Protein AF-A0A6N2MW06-F1 (afdb_monomer_lite)

Foldseek 3Di:
DVLVVCVVVVNAFEDADEPPDDPVSHPHYDDWDPVDPVGVVVVVVVVVVVVVVVVVVVVVVVCVVVVVPDDDDDDDDDDPPPPVPQDVVNVVVVVVVVVVVSVDD

Sequence (105 aa):
MALQECITLGIPTICLIDTNCDPDLTDISIPANDDAIASIRLILNKLVFAICEGRDRMKNITDSFVSLGHWSSAGSFGFNTDILATNPINLSVVLGVLIFFGKGV

Secondary structure (DSSP, 8-state):
-HHHHHHHHT---EEEE-TTS-GGG-SEEEE--SS-HHHHHHHHHHHHHHHHHHHHHHHHHHHHHHTTT--------PPP--TTSS-HHHHHHHHHHHHHHTT--

Organism: Salix viminalis (NCBI:txid40686)

Structure (mmCIF, N/CA/C/O backbone):
data_AF-A0A6N2MW06-F1
#
_entry.id   AF-A0A6N2MW06-F1
#
loop_
_atom_site.group_PDB
_atom_site.id
_atom_site.type_symbol
_atom_site.label_atom_id
_atom_site.label_alt_id
_atom_site.label_comp_id
_atom_site.label_asym_id
_atom_site.label_entity_id
_atom_site.label_seq_id
_atom_site.pdbx_PDB_ins_code
_atom_site.Cartn_x
_atom_site.Cartn_y
_atom_site.Cartn_z
_atom_site.occupancy
_atom_site.B_iso_or_equiv
_atom_site.auth_seq_id
_atom_site.auth_comp_id
_atom_site.auth_asym_id
_atom_site.auth_atom_id
_atom_site.pdbx_PDB_model_num
ATOM 1 N N . MET A 1 1 ? 10.250 -14.501 0.785 1.00 66.12 1 MET A N 1
ATOM 2 C CA . MET A 1 1 ? 10.149 -14.772 2.237 1.00 66.12 1 MET A CA 1
ATOM 3 C C . MET A 1 1 ? 9.095 -13.897 2.927 1.00 66.12 1 MET A C 1
ATOM 5 O O . MET A 1 1 ? 8.381 -14.431 3.750 1.00 66.12 1 MET A O 1
ATOM 9 N N . ALA A 1 2 ? 8.859 -12.640 2.526 1.00 85.75 2 ALA A N 1
ATOM 10 C CA . ALA A 1 2 ? 7.798 -11.810 3.130 1.00 85.75 2 ALA A CA 1
ATOM 11 C C . ALA A 1 2 ? 6.352 -12.301 2.88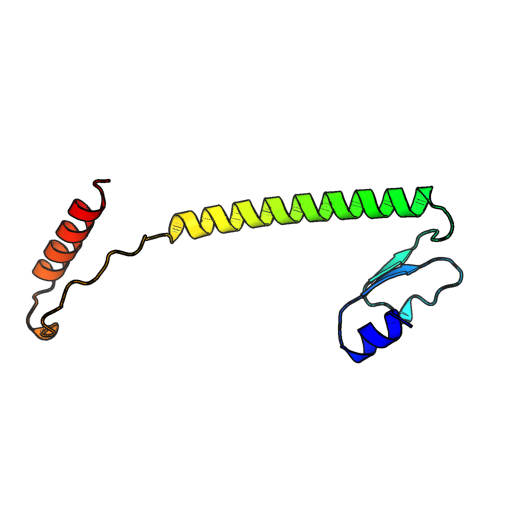1 1.00 85.75 2 ALA A C 1
ATOM 13 O O . ALA A 1 2 ? 5.561 -12.378 3.813 1.00 85.75 2 ALA A O 1
ATOM 14 N N . LEU A 1 3 ? 6.010 -12.683 1.642 1.00 86.50 3 LEU A N 1
ATOM 15 C CA . LEU A 1 3 ? 4.644 -13.117 1.305 1.00 86.50 3 LEU A CA 1
ATOM 16 C C . LEU A 1 3 ? 4.201 -14.339 2.128 1.00 86.50 3 LEU A C 1
ATOM 18 O O . LEU A 1 3 ? 3.100 -14.377 2.660 1.00 86.50 3 LEU A O 1
ATOM 22 N N . GLN A 1 4 ? 5.098 -15.310 2.299 1.00 88.94 4 GLN A N 1
ATOM 23 C CA . GLN A 1 4 ? 4.829 -16.531 3.058 1.00 88.94 4 GLN A CA 1
ATOM 24 C C . GLN A 1 4 ? 4.639 -16.266 4.562 1.00 88.94 4 GLN A C 1
ATOM 26 O O . GLN A 1 4 ? 3.801 -16.906 5.198 1.00 88.94 4 GLN A O 1
ATOM 31 N N . GLU A 1 5 ? 5.380 -15.313 5.130 1.00 93.44 5 GLU A N 1
ATOM 32 C CA . GLU A 1 5 ? 5.189 -14.870 6.517 1.00 93.44 5 GLU A CA 1
ATOM 33 C C . GLU A 1 5 ? 3.830 -14.187 6.696 1.00 93.44 5 GLU A C 1
ATOM 35 O O . GLU A 1 5 ? 3.107 -14.515 7.635 1.00 93.44 5 GLU A O 1
ATOM 40 N N . CYS A 1 6 ? 3.437 -13.307 5.768 1.00 91.50 6 CYS A N 1
ATOM 41 C CA . CYS A 1 6 ? 2.121 -12.665 5.793 1.00 91.50 6 CYS A CA 1
ATOM 42 C C . CYS A 1 6 ? 0.981 -13.687 5.713 1.00 91.50 6 CYS A C 1
ATOM 44 O O . CYS A 1 6 ? 0.057 -13.612 6.521 1.00 91.50 6 CYS A O 1
ATOM 46 N N . ILE A 1 7 ? 1.092 -14.680 4.821 1.00 89.19 7 ILE A N 1
ATOM 47 C CA . ILE A 1 7 ? 0.128 -15.788 4.715 1.00 89.19 7 ILE A CA 1
ATOM 48 C C . ILE A 1 7 ? 0.049 -16.562 6.037 1.00 89.19 7 ILE A C 1
ATOM 50 O O . ILE A 1 7 ? -1.041 -16.847 6.526 1.00 89.19 7 ILE A O 1
ATOM 54 N N . THR A 1 8 ? 1.195 -16.857 6.658 1.00 92.00 8 THR A N 1
ATOM 55 C CA . THR A 1 8 ? 1.250 -17.582 7.941 1.00 92.00 8 THR A CA 1
ATOM 56 C C . THR A 1 8 ? 0.600 -16.789 9.078 1.00 92.00 8 THR A C 1
ATOM 58 O O . THR A 1 8 ? -0.042 -17.369 9.952 1.00 92.00 8 THR A O 1
ATOM 61 N N . LEU A 1 9 ? 0.751 -15.464 9.069 1.00 94.94 9 LEU A N 1
ATOM 62 C CA . LEU A 1 9 ? 0.182 -14.561 10.071 1.00 94.94 9 LEU A CA 1
ATOM 63 C C . LEU A 1 9 ? -1.270 -14.151 9.771 1.00 94.94 9 LEU A C 1
ATOM 65 O O . LEU A 1 9 ? -1.877 -13.462 10.589 1.00 94.94 9 LEU A O 1
ATOM 69 N N . GLY A 1 10 ? -1.831 -14.547 8.623 1.00 91.69 10 GLY A N 1
ATOM 70 C CA . GLY A 1 10 ? -3.167 -14.128 8.187 1.00 91.69 10 GLY A CA 1
ATOM 71 C C . GLY A 1 10 ? -3.273 -12.623 7.915 1.00 91.69 10 GLY A C 1
ATOM 72 O O . GLY A 1 10 ? -4.338 -12.033 8.094 1.00 91.69 10 GLY A O 1
ATOM 73 N N . ILE A 1 11 ? -2.165 -11.982 7.538 1.00 94.25 11 ILE A N 1
ATOM 74 C CA . ILE A 1 11 ? -2.130 -10.556 7.205 1.00 94.25 11 ILE A CA 1
ATOM 75 C C . ILE A 1 11 ? -2.513 -10.406 5.728 1.00 94.25 11 ILE A C 1
ATOM 77 O O . ILE A 1 11 ? -1.836 -11.004 4.892 1.00 94.25 11 ILE A O 1
ATOM 81 N N . PRO A 1 12 ? -3.535 -9.596 5.388 1.00 92.00 12 PRO A N 1
ATOM 82 C CA . PRO A 1 12 ? -3.922 -9.377 4.000 1.00 92.00 12 PRO A CA 1
ATOM 83 C C . PRO A 1 12 ? -2.817 -8.648 3.233 1.00 92.00 12 PRO A C 1
ATOM 85 O O . PRO A 1 12 ? -2.217 -7.686 3.726 1.00 92.00 12 PRO A O 1
ATOM 88 N N . THR A 1 13 ? -2.569 -9.094 2.009 1.00 91.81 13 THR A N 1
ATOM 89 C CA . THR A 1 13 ? -1.448 -8.659 1.178 1.00 91.81 13 THR A CA 1
ATOM 90 C C . THR A 1 13 ? -1.908 -7.969 -0.100 1.00 91.81 13 THR A C 1
ATOM 92 O O . THR A 1 13 ? -2.841 -8.396 -0.777 1.00 91.81 13 THR A O 1
ATOM 95 N N . ILE A 1 14 ? -1.223 -6.876 -0.438 1.00 92.25 14 ILE A N 1
ATOM 96 C CA . ILE A 1 14 ? -1.366 -6.184 -1.720 1.00 92.25 14 ILE A CA 1
ATOM 97 C C . ILE A 1 14 ? -0.010 -6.255 -2.411 1.00 92.25 14 ILE A C 1
ATOM 99 O O . ILE A 1 14 ? 0.985 -5.783 -1.852 1.00 92.25 14 ILE A O 1
ATOM 103 N N . CYS A 1 15 ? 0.045 -6.833 -3.609 1.00 91.69 15 CYS A N 1
ATOM 104 C CA . CYS A 1 15 ? 1.305 -7.103 -4.300 1.00 91.69 15 CYS A CA 1
ATOM 105 C C . CYS A 1 15 ? 1.293 -6.604 -5.745 1.00 91.69 15 CYS A C 1
ATOM 107 O O . CYS A 1 15 ? 0.289 -6.708 -6.448 1.00 91.69 15 CYS A O 1
ATOM 109 N N . LEU A 1 16 ? 2.440 -6.081 -6.184 1.00 92.25 16 LEU A N 1
ATOM 110 C CA . LEU A 1 16 ? 2.713 -5.839 -7.598 1.00 92.25 16 LEU A CA 1
ATOM 111 C C . LEU A 1 16 ? 3.092 -7.177 -8.234 1.00 92.25 16 LEU A C 1
ATOM 113 O O . LEU A 1 16 ? 3.985 -7.852 -7.728 1.00 92.25 16 LEU A O 1
ATOM 117 N N . ILE A 1 17 ? 2.386 -7.559 -9.293 1.00 91.94 17 ILE A N 1
ATOM 118 C CA . ILE A 1 17 ? 2.596 -8.813 -10.021 1.00 91.94 17 ILE A CA 1
ATOM 119 C C . ILE A 1 17 ? 3.049 -8.459 -11.438 1.00 91.94 17 ILE A C 1
ATOM 121 O O . ILE A 1 17 ? 2.305 -7.799 -12.169 1.00 91.94 17 ILE A O 1
ATOM 125 N N . ASP A 1 18 ? 4.239 -8.919 -11.822 1.00 90.44 18 ASP A N 1
ATOM 126 C CA . ASP A 1 18 ? 4.686 -8.931 -13.217 1.00 90.44 18 ASP A CA 1
ATOM 127 C C . ASP A 1 18 ? 4.489 -10.326 -13.848 1.00 90.44 18 ASP A C 1
ATOM 129 O O . ASP A 1 18 ? 4.026 -11.269 -13.203 1.00 90.44 18 ASP A O 1
ATOM 133 N N . THR A 1 19 ? 4.823 -10.471 -15.129 1.00 90.25 19 THR A N 1
ATOM 134 C CA . THR A 1 19 ? 4.658 -11.689 -15.942 1.00 90.25 19 THR A CA 1
ATOM 135 C C . THR A 1 19 ? 5.284 -12.966 -15.368 1.00 90.25 19 THR A C 1
ATOM 137 O O . THR A 1 19 ? 4.925 -14.063 -15.794 1.00 90.25 19 THR A O 1
ATOM 140 N N . ASN A 1 20 ? 6.213 -12.841 -14.421 1.00 91.38 20 ASN A N 1
ATOM 141 C CA . ASN A 1 20 ? 6.926 -13.945 -13.779 1.00 91.38 20 ASN A CA 1
ATOM 142 C C . ASN A 1 20 ? 6.366 -14.339 -12.396 1.00 91.38 20 ASN A C 1
ATOM 144 O O . ASN A 1 20 ? 6.877 -15.286 -11.793 1.00 91.38 20 ASN A O 1
ATOM 148 N N . CYS A 1 21 ? 5.357 -13.632 -11.885 1.00 87.06 21 CYS A N 1
ATOM 149 C CA . CYS A 1 21 ? 4.783 -13.854 -10.561 1.00 87.06 21 CYS A CA 1
ATOM 150 C C . CYS A 1 21 ? 3.424 -14.570 -10.651 1.00 87.06 21 CYS A C 1
ATOM 152 O O . CYS A 1 21 ? 2.635 -14.321 -11.559 1.00 87.06 21 CYS A O 1
ATOM 154 N N . ASP A 1 22 ? 3.140 -15.449 -9.687 1.00 87.56 22 ASP A N 1
ATOM 155 C CA . ASP A 1 22 ? 1.854 -16.148 -9.580 1.00 87.56 22 ASP A CA 1
ATOM 156 C C . ASP A 1 22 ? 0.827 -15.267 -8.835 1.00 87.56 22 ASP A C 1
ATOM 158 O O . ASP A 1 22 ? 1.043 -14.957 -7.655 1.00 87.56 22 ASP A O 1
ATOM 162 N N . PRO A 1 23 ? -0.267 -14.824 -9.487 1.00 85.06 23 PRO A N 1
ATOM 163 C CA . PRO A 1 23 ? -1.258 -13.942 -8.874 1.00 85.06 23 PRO A CA 1
ATOM 164 C C . PRO A 1 23 ? -2.107 -14.625 -7.792 1.00 85.06 23 PRO A C 1
ATOM 166 O O . PRO A 1 23 ? -2.657 -13.914 -6.947 1.00 85.06 23 PRO A O 1
ATOM 169 N N . ASP A 1 24 ? -2.187 -15.961 -7.774 1.00 87.81 24 ASP A N 1
ATOM 170 C CA . ASP A 1 24 ? -3.044 -16.718 -6.845 1.00 87.81 24 ASP A CA 1
ATOM 171 C C . ASP A 1 24 ? -2.504 -16.717 -5.403 1.00 87.81 24 ASP A C 1
ATOM 173 O O . ASP A 1 24 ? -3.210 -17.064 -4.456 1.00 87.81 24 ASP A O 1
ATOM 177 N N . LEU A 1 25 ? -1.249 -16.297 -5.213 1.00 84.44 25 LEU A N 1
ATOM 178 C CA . LEU A 1 25 ? -0.589 -16.234 -3.907 1.00 84.44 25 LEU A CA 1
ATOM 179 C C . LEU A 1 25 ? -0.894 -14.949 -3.120 1.00 84.44 25 LEU A C 1
ATOM 181 O O . LEU A 1 25 ? -0.404 -14.797 -2.001 1.00 84.44 25 LEU A O 1
ATOM 185 N N . THR A 1 26 ? -1.639 -14.007 -3.700 1.00 87.81 26 THR A N 1
ATOM 186 C CA . THR A 1 26 ? -1.826 -12.652 -3.154 1.00 87.81 26 THR A CA 1
ATOM 187 C C . THR A 1 26 ? -3.306 -12.302 -3.061 1.00 87.81 26 THR A C 1
ATOM 189 O O . THR A 1 26 ? -4.071 -12.622 -3.966 1.00 87.81 26 THR A O 1
ATOM 192 N N . ASP A 1 27 ? -3.725 -11.626 -1.987 1.00 92.19 27 ASP A N 1
ATOM 193 C CA . ASP A 1 27 ? -5.147 -11.292 -1.792 1.00 92.19 27 ASP A CA 1
ATOM 194 C C . ASP A 1 27 ? -5.624 -10.225 -2.785 1.00 92.19 27 ASP A C 1
ATOM 196 O O . ASP A 1 27 ? -6.742 -10.277 -3.300 1.00 92.19 27 ASP A O 1
ATOM 200 N N . ILE A 1 28 ? -4.768 -9.234 -3.044 1.00 92.44 28 ILE A N 1
ATOM 201 C CA . ILE A 1 28 ? -5.001 -8.186 -4.034 1.00 92.44 28 ILE A CA 1
ATOM 202 C C . ILE A 1 28 ? -3.760 -8.069 -4.916 1.00 92.44 28 ILE A C 1
ATOM 204 O O . ILE A 1 28 ? -2.728 -7.524 -4.509 1.00 92.44 28 ILE A O 1
ATOM 208 N N . SER A 1 29 ? -3.888 -8.538 -6.152 1.00 91.38 29 SER A N 1
ATOM 209 C CA . SER A 1 29 ? -2.859 -8.425 -7.180 1.00 91.38 29 SER A CA 1
ATOM 210 C C . SER A 1 29 ? -3.040 -7.151 -8.011 1.00 91.38 29 SER A C 1
ATOM 212 O O . SER A 1 29 ? -4.124 -6.838 -8.506 1.00 91.38 29 SER A O 1
ATOM 214 N N . ILE A 1 30 ? -1.953 -6.395 -8.171 1.00 92.25 30 ILE A N 1
ATOM 215 C CA . ILE A 1 30 ? -1.876 -5.225 -9.048 1.00 92.25 30 ILE A CA 1
ATOM 216 C C . ILE A 1 30 ? -0.926 -5.580 -10.198 1.00 92.25 30 ILE A C 1
ATOM 218 O O . ILE A 1 30 ? 0.286 -5.631 -9.975 1.00 92.25 30 ILE A O 1
ATOM 222 N N . PRO A 1 31 ? -1.434 -5.823 -11.419 1.00 92.69 31 PRO A N 1
ATOM 223 C CA . PRO A 1 31 ? -0.583 -6.149 -12.555 1.00 92.69 31 PRO A CA 1
ATOM 224 C C . PRO A 1 31 ? 0.256 -4.928 -12.948 1.00 92.69 31 PRO A C 1
ATOM 226 O O . PRO A 1 31 ? -0.290 -3.883 -13.319 1.00 92.69 31 PRO A O 1
ATOM 229 N N . ALA A 1 32 ? 1.577 -5.042 -12.838 1.00 92.62 32 ALA A N 1
ATOM 230 C CA . ALA A 1 32 ? 2.510 -3.955 -13.102 1.00 92.62 32 ALA A CA 1
ATOM 231 C C . ALA A 1 32 ? 3.945 -4.455 -13.281 1.00 92.62 32 ALA A C 1
ATOM 233 O O . ALA A 1 32 ? 4.353 -5.418 -12.649 1.00 92.62 32 ALA A O 1
ATOM 234 N N . ASN A 1 33 ? 4.731 -3.712 -14.062 1.00 92.69 33 ASN A N 1
ATOM 235 C CA . ASN A 1 33 ? 6.170 -3.937 -14.174 1.00 92.69 33 ASN A CA 1
ATOM 236 C C . ASN A 1 33 ? 6.867 -3.530 -12.860 1.00 92.69 33 ASN A C 1
ATOM 238 O O . ASN A 1 33 ? 6.815 -2.351 -12.478 1.00 92.69 33 ASN A O 1
ATOM 242 N N . ASP A 1 34 ? 7.510 -4.488 -12.198 1.00 90.06 34 ASP A N 1
ATOM 243 C CA . ASP A 1 34 ? 8.256 -4.334 -10.948 1.00 90.06 34 ASP A CA 1
ATOM 244 C C . ASP A 1 34 ? 9.767 -4.103 -11.150 1.00 90.06 34 ASP A C 1
ATOM 246 O O . ASP A 1 34 ? 10.428 -3.628 -10.230 1.00 90.06 34 ASP A O 1
ATOM 250 N N . ASP A 1 35 ? 10.310 -4.317 -12.351 1.00 91.75 35 ASP A N 1
ATOM 251 C CA . ASP A 1 35 ? 11.709 -4.011 -12.690 1.00 91.75 35 ASP A CA 1
ATOM 252 C C . ASP A 1 35 ? 11.945 -2.502 -12.882 1.00 91.75 35 ASP A C 1
ATOM 254 O O . ASP A 1 35 ? 13.011 -1.948 -12.583 1.00 91.75 35 ASP A O 1
ATOM 258 N N . ALA A 1 36 ? 10.949 -1.798 -13.424 1.00 94.56 36 ALA A N 1
ATOM 259 C CA . ALA A 1 36 ? 11.097 -0.397 -13.794 1.00 94.56 36 ALA A CA 1
ATOM 260 C C . ALA A 1 36 ? 10.834 0.547 -12.611 1.00 94.56 36 ALA A C 1
ATOM 262 O O . ALA A 1 36 ? 9.692 0.760 -12.200 1.00 94.56 36 ALA A O 1
ATOM 263 N N . ILE A 1 37 ? 11.866 1.270 -12.159 1.00 95.06 37 ILE A N 1
ATOM 264 C CA . ILE A 1 37 ? 11.728 2.277 -11.089 1.00 95.06 37 ILE A CA 1
ATOM 265 C C . ILE A 1 37 ? 10.667 3.347 -11.395 1.00 95.06 37 ILE A C 1
ATOM 267 O O . ILE A 1 37 ? 9.998 3.845 -10.491 1.00 95.06 37 ILE A O 1
ATOM 271 N N . ALA A 1 38 ? 10.484 3.702 -12.670 1.00 95.44 38 ALA A N 1
ATOM 272 C CA . ALA A 1 38 ? 9.449 4.642 -13.091 1.00 95.44 38 ALA A CA 1
ATOM 273 C C . ALA A 1 38 ? 8.032 4.088 -12.849 1.00 95.44 38 ALA A C 1
ATOM 275 O O . ALA A 1 38 ? 7.172 4.827 -12.371 1.00 95.44 38 ALA A O 1
ATOM 276 N N . SER A 1 39 ? 7.821 2.795 -13.121 1.00 94.00 39 SER A N 1
ATOM 277 C CA . SER A 1 39 ? 6.560 2.081 -12.885 1.00 94.00 39 SER A CA 1
ATOM 278 C C . SER A 1 39 ? 6.246 2.024 -11.390 1.00 94.00 39 SER A C 1
ATOM 280 O O . SER A 1 39 ? 5.210 2.531 -10.954 1.00 94.00 39 SER A O 1
ATOM 282 N N . ILE A 1 40 ? 7.205 1.553 -10.585 1.00 93.94 40 ILE A N 1
ATOM 283 C CA . ILE A 1 40 ? 7.071 1.475 -9.124 1.00 93.94 40 ILE A CA 1
ATOM 284 C C . ILE A 1 40 ? 6.735 2.851 -8.536 1.00 93.94 40 ILE A C 1
ATOM 286 O O . ILE A 1 40 ? 5.784 2.990 -7.766 1.00 93.94 40 ILE A O 1
ATOM 290 N N . ARG A 1 41 ? 7.476 3.901 -8.924 1.00 95.94 41 ARG A N 1
ATOM 291 C CA . ARG A 1 41 ? 7.233 5.267 -8.430 1.00 95.94 41 ARG A CA 1
ATOM 292 C C . ARG A 1 41 ? 5.846 5.771 -8.805 1.00 95.94 41 ARG A C 1
ATOM 294 O O . ARG A 1 41 ? 5.200 6.403 -7.975 1.00 95.94 41 ARG A O 1
ATOM 301 N N . LEU A 1 42 ? 5.388 5.521 -10.030 1.00 94.75 42 LEU A N 1
ATOM 302 C CA . LEU A 1 42 ? 4.062 5.943 -10.476 1.00 94.75 42 LEU A CA 1
ATOM 303 C C . LEU A 1 42 ? 2.962 5.292 -9.631 1.00 94.75 42 LEU A C 1
ATOM 305 O O . LEU A 1 42 ? 2.064 5.990 -9.154 1.00 94.75 42 LEU A O 1
ATOM 309 N N . ILE A 1 43 ? 3.067 3.984 -9.396 1.00 94.50 43 ILE A N 1
ATOM 310 C CA . ILE A 1 43 ? 2.059 3.226 -8.651 1.00 94.50 43 ILE A CA 1
ATOM 311 C C . ILE A 1 43 ? 2.056 3.628 -7.178 1.00 94.50 43 ILE A C 1
ATOM 313 O O . ILE A 1 43 ? 0.999 3.953 -6.636 1.00 94.50 43 ILE A O 1
ATOM 317 N N . LEU A 1 44 ? 3.232 3.708 -6.549 1.00 94.31 44 LEU A N 1
ATOM 318 C CA . LEU A 1 44 ? 3.352 4.143 -5.158 1.00 94.31 44 LEU A CA 1
ATOM 319 C C . LEU A 1 44 ? 2.832 5.569 -4.961 1.00 94.31 44 LEU A C 1
ATOM 321 O O . LEU A 1 44 ? 2.093 5.818 -4.013 1.00 94.31 44 LEU A O 1
ATOM 325 N N . ASN A 1 45 ? 3.143 6.500 -5.868 1.00 96.44 45 ASN A N 1
ATOM 326 C CA . ASN A 1 45 ? 2.628 7.869 -5.780 1.00 96.44 45 ASN A CA 1
ATOM 327 C C . ASN A 1 45 ? 1.099 7.907 -5.865 1.00 96.44 45 ASN A C 1
ATOM 329 O O . ASN A 1 45 ? 0.454 8.633 -5.104 1.00 96.44 45 ASN A O 1
ATOM 333 N N . LYS A 1 46 ? 0.506 7.119 -6.770 1.00 95.19 46 LYS A N 1
ATOM 334 C CA . LYS A 1 46 ? -0.950 7.057 -6.906 1.00 95.19 46 LYS A CA 1
ATOM 335 C C . LYS A 1 46 ? -1.606 6.437 -5.671 1.00 95.19 46 LYS A C 1
ATOM 337 O O . LYS A 1 46 ? -2.633 6.945 -5.223 1.00 95.19 46 LYS A O 1
ATOM 342 N N . LEU A 1 47 ? -0.988 5.401 -5.104 1.00 94.38 47 LEU A N 1
ATOM 343 C CA . LEU A 1 47 ? -1.443 4.745 -3.881 1.00 94.38 47 LEU A CA 1
ATOM 344 C C . LEU A 1 47 ? -1.375 5.693 -2.676 1.00 94.38 47 LEU A C 1
ATOM 346 O O . LEU A 1 47 ? -2.360 5.841 -1.960 1.00 94.38 47 LEU A O 1
ATOM 350 N N . VAL A 1 48 ? -0.253 6.393 -2.488 1.00 96.12 48 VAL A N 1
ATOM 351 C CA . VAL A 1 48 ? -0.085 7.383 -1.411 1.00 96.12 48 VAL A CA 1
ATOM 352 C C . VAL A 1 48 ? -1.129 8.490 -1.525 1.00 96.12 48 VAL A C 1
ATOM 354 O O . VAL A 1 48 ? -1.749 8.847 -0.524 1.00 96.12 48 VAL A O 1
ATOM 357 N N . PHE A 1 49 ? -1.368 9.002 -2.735 1.00 96.25 49 PHE A N 1
ATOM 358 C CA . PHE A 1 49 ? -2.397 10.015 -2.960 1.00 96.25 49 PHE A CA 1
ATOM 359 C C . PHE A 1 49 ? -3.787 9.510 -2.547 1.00 96.25 49 PHE A C 1
ATOM 361 O O . PHE A 1 49 ? -4.480 10.186 -1.790 1.00 96.25 49 PHE A O 1
ATOM 368 N N . ALA A 1 50 ? -4.161 8.300 -2.973 1.00 94.81 50 ALA A N 1
ATOM 369 C CA . ALA A 1 50 ? -5.445 7.695 -2.623 1.00 94.81 50 ALA A CA 1
ATOM 370 C C . ALA A 1 50 ? -5.595 7.444 -1.110 1.00 94.81 50 ALA A C 1
ATOM 372 O O . ALA A 1 50 ? -6.660 7.697 -0.549 1.00 94.81 50 ALA A O 1
ATOM 373 N N . ILE A 1 51 ? -4.530 7.000 -0.430 1.00 93.19 51 ILE A N 1
ATOM 374 C CA . ILE A 1 51 ? -4.526 6.796 1.028 1.00 93.19 51 ILE A CA 1
ATOM 375 C C . ILE A 1 51 ? -4.712 8.126 1.762 1.00 93.19 51 ILE A C 1
ATOM 377 O O . ILE A 1 51 ? -5.512 8.205 2.695 1.00 93.19 51 ILE A O 1
ATOM 381 N N . CYS A 1 52 ? -3.995 9.176 1.352 1.00 93.88 52 CYS A N 1
ATOM 382 C CA . CYS A 1 52 ? -4.145 10.507 1.937 1.00 93.88 52 CYS A CA 1
ATOM 383 C C . CYS A 1 52 ? -5.573 11.029 1.760 1.00 93.88 52 CYS A C 1
ATOM 385 O O . CYS A 1 52 ? -6.193 11.439 2.739 1.00 93.88 52 CYS A O 1
ATOM 387 N N . GLU A 1 53 ? -6.120 10.925 0.549 1.00 94.75 53 GLU A N 1
ATOM 388 C CA . GLU A 1 53 ? -7.486 11.350 0.246 1.00 94.75 53 GLU A CA 1
ATOM 389 C C . GLU A 1 53 ? -8.530 10.575 1.070 1.00 94.75 53 GLU A C 1
ATOM 391 O O . GLU A 1 53 ? -9.438 11.171 1.654 1.00 94.75 53 GLU A O 1
ATOM 396 N N . GLY A 1 54 ? -8.386 9.250 1.173 1.00 92.62 54 GLY A N 1
ATOM 397 C CA . GLY A 1 54 ? -9.261 8.407 1.989 1.00 92.62 54 GLY A CA 1
ATOM 398 C C . GLY A 1 54 ? -9.185 8.746 3.480 1.00 92.62 54 GLY A C 1
ATOM 399 O O . GLY A 1 54 ? -10.216 8.835 4.152 1.00 92.62 54 GLY A O 1
ATOM 400 N N . ARG A 1 55 ? -7.978 9.009 3.995 1.00 90.94 55 ARG A N 1
ATOM 401 C CA . ARG A 1 55 ? -7.760 9.418 5.389 1.00 90.94 55 ARG A CA 1
ATOM 402 C C . ARG A 1 55 ? -8.410 10.763 5.697 1.00 90.94 55 ARG A C 1
ATOM 404 O O . ARG A 1 55 ? -9.032 10.901 6.747 1.00 90.94 55 ARG A O 1
ATOM 411 N N . ASP A 1 56 ? -8.277 11.738 4.805 1.00 89.69 56 ASP A N 1
ATOM 412 C CA . ASP A 1 56 ? -8.851 13.069 5.013 1.00 89.69 56 ASP A CA 1
ATOM 413 C C . ASP A 1 56 ? -10.384 13.025 4.950 1.00 89.69 56 ASP A C 1
ATOM 415 O O . ASP A 1 56 ? -11.057 13.633 5.784 1.00 89.69 56 ASP A O 1
ATOM 419 N N . ARG A 1 57 ? -10.959 12.212 4.051 1.00 87.06 57 ARG A N 1
ATOM 420 C CA . ARG A 1 57 ? -12.406 11.928 4.049 1.00 87.06 57 ARG A CA 1
ATOM 421 C C . ARG A 1 57 ? -12.867 11.297 5.367 1.00 87.06 57 ARG A C 1
ATOM 423 O O . ARG A 1 57 ? -13.882 11.729 5.906 1.00 87.06 57 ARG A O 1
ATOM 430 N N . MET A 1 58 ? -12.130 10.320 5.905 1.00 79.88 58 MET A N 1
ATOM 431 C CA . MET A 1 58 ? -12.480 9.675 7.177 1.00 79.88 58 MET A CA 1
ATOM 432 C C . MET A 1 58 ? -12.407 10.648 8.360 1.00 79.88 58 MET A C 1
ATOM 434 O O . MET A 1 58 ? -13.327 10.652 9.173 1.00 79.88 58 MET A O 1
ATOM 438 N N . LYS A 1 59 ? -11.384 11.513 8.424 1.00 75.19 59 LYS A N 1
ATOM 439 C CA . LYS A 1 59 ? -11.275 12.549 9.466 1.00 75.19 59 LYS A CA 1
ATOM 440 C C . LYS A 1 59 ? -12.470 13.492 9.470 1.00 75.19 59 LYS A C 1
ATOM 442 O O . LYS A 1 59 ? -13.071 13.685 10.515 1.00 75.19 59 LYS A O 1
ATOM 447 N N . ASN A 1 60 ? -12.879 13.984 8.300 1.00 68.31 60 ASN A N 1
ATOM 448 C CA . ASN A 1 60 ? -14.049 14.860 8.188 1.00 68.31 60 ASN A CA 1
ATOM 449 C C . ASN A 1 60 ? -15.341 14.180 8.686 1.00 68.31 60 ASN A C 1
ATOM 451 O O . ASN A 1 60 ? -16.206 14.834 9.270 1.00 68.31 60 ASN A O 1
ATOM 455 N N . ILE A 1 61 ? -15.472 12.862 8.492 1.00 68.25 61 ILE A N 1
ATOM 456 C CA . ILE A 1 61 ? -16.604 12.069 9.001 1.00 68.25 61 ILE A CA 1
ATOM 457 C C . ILE A 1 61 ? -16.511 11.896 10.524 1.00 68.25 61 ILE A C 1
ATOM 459 O O . ILE A 1 61 ? -17.501 12.062 11.233 1.00 68.25 61 ILE A O 1
ATOM 463 N N . THR A 1 62 ? -15.329 11.591 11.057 1.00 60.69 62 THR A N 1
ATOM 464 C CA . THR A 1 62 ? -15.151 11.459 12.508 1.00 60.69 62 THR A CA 1
ATOM 465 C C . THR A 1 62 ? -15.268 12.795 13.228 1.00 60.69 62 THR A C 1
ATOM 467 O O . THR A 1 62 ? -15.861 12.827 14.295 1.00 60.69 62 THR A O 1
ATOM 470 N N . ASP A 1 63 ? -14.797 13.899 12.649 1.00 56.81 63 ASP A N 1
ATOM 471 C CA . ASP A 1 63 ? -14.930 15.241 13.225 1.00 56.81 63 ASP A CA 1
ATOM 472 C C . ASP A 1 63 ? -16.393 15.693 13.231 1.00 56.81 63 ASP A C 1
ATOM 474 O O . ASP A 1 63 ? -16.859 16.273 14.210 1.00 56.81 63 ASP A O 1
ATOM 478 N N . SER A 1 64 ? -17.165 15.354 12.192 1.00 53.50 64 SER A N 1
ATOM 479 C CA . SER A 1 64 ? -18.610 15.615 12.181 1.00 53.50 64 SER A CA 1
ATOM 480 C C . SER A 1 64 ? -19.380 14.749 13.187 1.00 53.50 64 SER A C 1
ATOM 482 O O . SER A 1 64 ? -20.353 15.225 13.769 1.00 53.50 64 SER A O 1
ATOM 484 N N . PHE A 1 65 ? -18.924 13.525 13.472 1.00 50.25 65 PHE A N 1
ATOM 485 C CA . PHE A 1 65 ? -19.512 12.665 14.507 1.00 50.25 65 PHE A CA 1
ATOM 486 C C . PHE A 1 65 ? -19.082 13.052 15.938 1.00 50.25 65 PHE A C 1
ATOM 488 O O . PHE A 1 65 ? -19.913 13.108 16.842 1.00 50.25 65 PHE A O 1
ATOM 495 N N . VAL A 1 66 ? -17.807 13.389 16.156 1.00 49.53 66 VAL A N 1
ATOM 496 C CA . VAL A 1 66 ? -17.264 13.858 17.446 1.00 49.53 66 VAL A CA 1
ATOM 497 C C . VAL A 1 66 ? -17.802 15.248 17.792 1.00 49.53 66 VAL A C 1
ATOM 499 O O . VAL A 1 66 ? -18.093 15.506 18.959 1.00 49.53 66 VAL A O 1
ATOM 502 N N . SER A 1 67 ? -18.068 16.108 16.802 1.00 45.38 67 SER A N 1
ATOM 503 C CA . SER A 1 67 ? -18.786 17.374 17.013 1.00 45.38 67 SER A CA 1
ATOM 504 C C . SER A 1 67 ? -20.204 17.176 17.565 1.00 45.38 67 SER A C 1
ATOM 506 O O . SER A 1 67 ? -20.744 18.100 18.171 1.00 45.38 67 SER A O 1
ATOM 508 N N . LEU A 1 68 ? -20.810 16.000 17.379 1.00 40.66 68 LEU A N 1
ATOM 509 C CA . LEU A 1 68 ? -22.098 15.634 17.972 1.00 40.66 68 LEU A CA 1
ATOM 510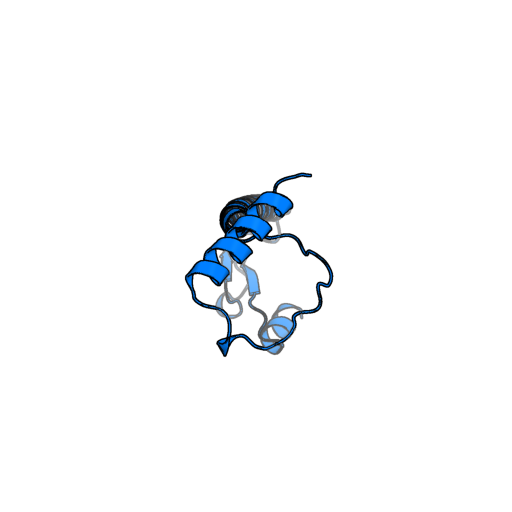 C C . LEU A 1 68 ? -21.962 14.988 19.367 1.00 40.66 68 LEU A C 1
ATOM 512 O O . LEU A 1 68 ? -22.971 14.853 20.055 1.00 40.66 68 LEU A O 1
ATOM 516 N N . GLY A 1 69 ? -20.749 14.615 19.805 1.00 43.31 69 GLY A N 1
ATOM 517 C CA . GLY A 1 69 ? -20.519 13.795 21.006 1.00 43.31 69 GLY A CA 1
ATOM 518 C C . GLY A 1 69 ? -19.469 14.285 22.018 1.00 43.31 69 GLY A C 1
ATOM 519 O O . GLY A 1 69 ? -19.263 13.608 23.023 1.00 43.31 69 GLY A O 1
ATOM 520 N N . HIS A 1 70 ? -18.793 15.420 21.816 1.00 36.91 70 HIS A N 1
ATOM 521 C CA . HIS A 1 70 ? -17.743 15.878 22.738 1.00 36.91 70 HIS A CA 1
ATOM 522 C C . HIS A 1 70 ? -18.304 16.728 23.901 1.00 36.91 70 HIS A C 1
ATOM 524 O O . HIS A 1 70 ? -18.533 17.928 23.754 1.00 36.91 70 HIS A O 1
ATOM 530 N N . TRP A 1 71 ? -18.498 16.113 25.076 1.00 42.88 71 TRP A N 1
ATOM 531 C CA . TRP A 1 71 ? -18.632 16.811 26.366 1.00 42.88 71 TRP A CA 1
ATOM 532 C C . TRP A 1 71 ? -17.322 16.666 27.150 1.00 42.88 71 TRP A C 1
ATOM 534 O O . TRP A 1 71 ? -16.928 15.554 27.505 1.00 42.88 71 TRP A O 1
ATOM 544 N N . SER A 1 72 ? -16.637 17.777 27.422 1.00 37.28 72 SER A N 1
ATOM 545 C CA . SER A 1 72 ? -15.365 17.764 28.151 1.00 37.28 72 SER A CA 1
ATOM 546 C C . SER A 1 72 ? -15.575 17.603 29.661 1.00 37.28 72 SER A C 1
ATOM 548 O O . SER A 1 72 ? -16.405 18.266 30.276 1.00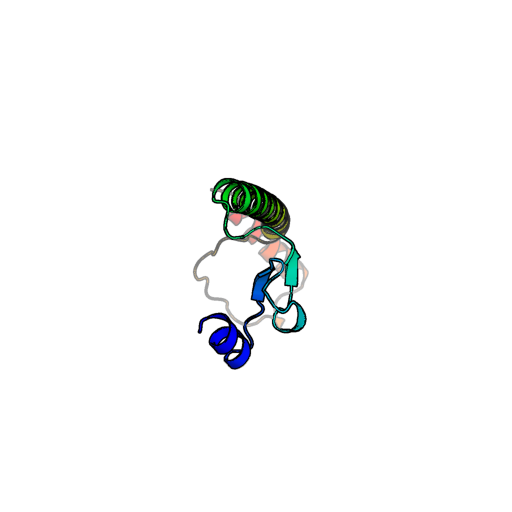 37.28 72 SER A O 1
ATOM 550 N N . SER A 1 73 ? -14.788 16.690 30.232 1.00 51.28 73 SER A N 1
ATOM 551 C CA . SER A 1 73 ? -14.748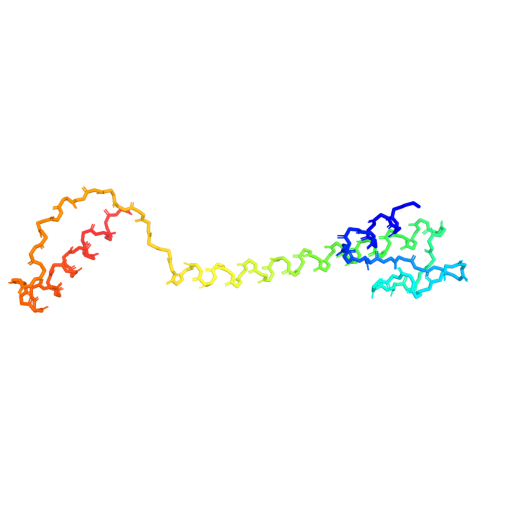 16.245 31.630 1.00 51.28 73 SER A CA 1
ATOM 552 C C . SER A 1 73 ? -14.837 17.376 32.668 1.00 51.28 73 SER A C 1
ATOM 554 O O . SER A 1 73 ? -13.965 18.241 32.722 1.00 51.28 73 SER A O 1
ATOM 556 N N . ALA A 1 74 ? -15.851 17.323 33.540 1.00 38.41 74 ALA A N 1
ATOM 557 C CA . ALA A 1 74 ? -15.935 18.142 34.747 1.00 38.41 74 ALA A CA 1
ATOM 558 C C . ALA A 1 74 ? -15.746 17.249 35.979 1.00 38.41 74 ALA A C 1
ATOM 560 O O . ALA A 1 74 ? -16.481 16.283 36.192 1.00 38.41 74 ALA A O 1
ATOM 561 N N . GLY A 1 75 ? -14.717 17.567 36.761 1.00 38.09 75 GLY A N 1
ATOM 562 C CA . GLY A 1 75 ? -14.337 16.846 37.964 1.00 38.09 75 GLY A CA 1
ATOM 563 C C . GLY A 1 75 ? -15.400 16.885 39.064 1.00 38.09 75 GLY A C 1
ATOM 564 O O . GLY A 1 75 ? -16.002 17.917 39.338 1.00 38.09 75 GLY A O 1
ATOM 565 N N . SER A 1 76 ? -15.564 15.720 39.695 1.00 46.91 76 SER A N 1
ATOM 566 C CA . SER A 1 76 ? -15.973 15.470 41.083 1.00 46.91 76 SER A CA 1
ATOM 567 C C . SER A 1 76 ? -16.976 16.447 41.721 1.00 46.91 76 SER A C 1
ATOM 569 O O . SER A 1 76 ? -16.584 17.399 42.391 1.00 46.91 76 SER A O 1
ATOM 571 N N . PHE A 1 77 ? -18.266 16.104 41.664 1.00 38.84 77 PHE A N 1
ATOM 572 C CA . PHE A 1 77 ? -19.259 16.551 42.644 1.00 38.84 77 PHE A CA 1
ATOM 573 C C . PHE A 1 77 ? -19.907 15.328 43.299 1.00 38.84 77 PHE A C 1
ATOM 575 O O . PHE A 1 77 ? -20.429 14.447 42.619 1.00 38.84 77 PHE A O 1
ATOM 582 N N . GLY A 1 78 ? -19.813 15.251 44.628 1.00 48.75 78 GLY A N 1
ATOM 583 C CA . GLY A 1 78 ? -20.399 14.175 45.420 1.00 48.75 78 GLY A CA 1
ATOM 584 C C . GLY A 1 78 ? -21.922 14.223 45.356 1.00 48.75 78 GLY A C 1
ATOM 585 O O . GLY A 1 78 ? -22.536 15.188 45.809 1.00 48.75 78 GLY A O 1
ATOM 586 N N . PHE A 1 79 ? -22.527 13.181 44.791 1.00 43.62 79 PHE A N 1
ATOM 587 C CA . PHE A 1 79 ? -23.974 13.009 44.760 1.00 43.62 79 PHE A CA 1
ATOM 588 C C . PHE A 1 79 ? -24.440 12.348 46.060 1.00 43.62 79 PHE A C 1
ATOM 590 O O . PHE A 1 79 ? -23.992 11.254 46.393 1.00 43.62 79 PHE A O 1
ATOM 597 N N . ASN A 1 80 ? -25.374 12.981 46.775 1.00 45.81 80 ASN A N 1
ATOM 598 C CA . ASN A 1 80 ? -26.224 12.252 47.714 1.00 45.81 80 ASN A CA 1
ATOM 599 C C . ASN A 1 80 ? -27.175 11.371 46.882 1.00 45.81 80 ASN A C 1
ATOM 601 O O . ASN A 1 80 ? -27.913 11.870 46.033 1.00 45.81 80 ASN A O 1
ATOM 605 N N . THR A 1 81 ? -27.092 10.058 47.080 1.00 49.00 81 THR A N 1
ATOM 606 C CA . THR A 1 81 ? -27.607 8.990 46.206 1.00 49.00 81 THR A CA 1
ATOM 607 C C . THR A 1 81 ? -29.076 8.623 46.425 1.00 49.00 81 THR A C 1
ATOM 609 O O . THR A 1 81 ? -29.433 7.461 46.273 1.00 49.00 81 THR A O 1
ATOM 612 N N . ASP A 1 82 ? -29.958 9.573 46.726 1.00 51.38 82 ASP A N 1
ATOM 613 C CA . ASP A 1 82 ? -31.394 9.272 46.842 1.00 51.38 82 ASP A CA 1
ATOM 614 C C . ASP A 1 82 ? -32.157 9.771 45.611 1.00 51.38 82 ASP A C 1
ATOM 616 O O . ASP A 1 82 ? -32.947 10.717 45.635 1.00 51.38 82 ASP A O 1
ATOM 620 N N . ILE A 1 83 ? -31.909 9.083 44.491 1.00 49.59 83 ILE A N 1
ATOM 621 C CA . ILE A 1 83 ? -32.483 9.369 43.164 1.00 49.59 83 ILE A CA 1
ATOM 622 C C . ILE A 1 83 ? -34.012 9.182 43.121 1.00 49.59 83 ILE A C 1
ATOM 624 O O . ILE A 1 83 ? -34.681 9.708 42.237 1.00 49.59 83 ILE A O 1
ATOM 628 N N . LEU A 1 84 ? -34.571 8.469 44.104 1.00 52.84 84 LEU A N 1
ATOM 629 C CA . LEU A 1 84 ? -36.008 8.214 44.247 1.00 52.84 84 LEU A CA 1
ATOM 630 C C . LEU A 1 84 ? -36.767 9.365 44.931 1.00 52.84 84 LEU A C 1
ATOM 632 O O . LEU A 1 84 ? -37.990 9.415 44.840 1.00 52.84 84 LEU A O 1
ATOM 636 N N . ALA A 1 85 ? -36.067 10.296 45.593 1.00 52.25 85 ALA A N 1
ATOM 637 C CA . ALA A 1 85 ? -36.681 11.437 46.281 1.00 52.25 85 ALA A CA 1
ATOM 638 C C . ALA A 1 85 ? -36.832 12.684 45.386 1.00 52.25 85 ALA A C 1
ATOM 640 O O . ALA A 1 85 ? -37.472 13.663 45.774 1.00 52.25 85 ALA A O 1
ATOM 641 N N . THR A 1 86 ? -36.257 12.673 44.180 1.00 53.81 86 THR A N 1
ATOM 642 C CA . THR A 1 86 ? -36.222 13.852 43.307 1.00 53.81 86 THR A CA 1
ATOM 643 C C . THR A 1 86 ? -37.342 13.784 42.269 1.00 53.81 86 THR A C 1
ATOM 645 O O . THR A 1 86 ? -37.275 13.033 41.301 1.00 53.81 86 THR A O 1
ATOM 648 N N . ASN A 1 87 ? -38.389 14.593 42.470 1.00 52.41 87 ASN A N 1
ATOM 649 C CA . ASN A 1 87 ? -39.475 14.809 41.507 1.00 52.41 87 ASN A CA 1
ATOM 650 C C . ASN A 1 87 ? -38.886 15.196 40.125 1.00 52.41 87 ASN A C 1
ATOM 652 O O . ASN A 1 87 ? -38.000 16.054 40.091 1.00 52.41 87 ASN A O 1
ATOM 656 N N . PRO A 1 88 ? -39.342 14.619 38.993 1.00 56.66 88 PRO A N 1
ATOM 657 C CA . PRO A 1 88 ? -38.790 14.856 37.648 1.00 56.66 88 PRO A CA 1
ATOM 658 C C . PRO A 1 88 ? -38.648 16.333 37.243 1.00 56.66 88 PRO A C 1
ATOM 660 O O . PRO A 1 88 ? -37.744 16.671 36.481 1.00 56.66 88 PRO A O 1
ATOM 663 N N . ILE A 1 89 ? -39.471 17.231 37.797 1.00 55.69 89 ILE A N 1
ATOM 664 C CA . ILE A 1 89 ? -39.342 18.686 37.592 1.00 55.69 89 ILE A CA 1
ATOM 665 C C . ILE A 1 89 ? -38.035 19.220 38.204 1.00 55.69 89 ILE A C 1
ATOM 667 O O . ILE A 1 89 ? -37.354 20.057 37.616 1.00 55.69 89 ILE A O 1
ATOM 671 N N . ASN A 1 90 ? -37.640 18.708 39.369 1.00 52.56 90 ASN A N 1
ATOM 672 C CA . ASN A 1 90 ? -36.385 19.085 40.009 1.00 52.56 90 ASN A CA 1
ATOM 673 C C . ASN A 1 90 ? -35.183 18.509 39.240 1.00 52.56 90 ASN A C 1
ATOM 675 O O . ASN A 1 90 ? -34.156 19.167 39.130 1.00 52.56 90 ASN A O 1
ATOM 679 N N . LEU A 1 91 ? -35.336 17.343 38.598 1.00 57.78 91 LEU A N 1
ATOM 680 C CA . LEU A 1 91 ? -34.304 16.799 37.712 1.00 57.78 91 LEU A CA 1
ATOM 681 C C . LEU A 1 91 ? -34.086 17.688 36.477 1.00 57.78 91 LEU A C 1
ATOM 683 O O . LEU A 1 91 ? -32.938 17.945 36.126 1.00 57.78 91 LEU A O 1
ATOM 687 N N . SER A 1 92 ? -35.146 18.220 35.852 1.00 58.56 92 SER A N 1
ATOM 688 C CA . SER A 1 92 ? -34.984 19.131 34.705 1.00 58.56 92 SER A CA 1
ATOM 689 C C . SER A 1 92 ? -34.379 20.477 35.099 1.00 58.56 92 SER A C 1
ATOM 691 O O . SER A 1 92 ? -33.622 21.055 34.323 1.00 58.56 92 SER A O 1
ATOM 693 N N . VAL A 1 93 ? -34.685 20.977 36.302 1.00 55.28 93 VAL A N 1
ATOM 694 C CA . VAL A 1 93 ? -34.097 22.221 36.823 1.00 55.28 93 VAL A CA 1
ATOM 695 C C . VAL A 1 93 ? -32.623 22.015 37.172 1.00 55.28 93 VAL A C 1
ATOM 697 O O . VAL A 1 93 ? -31.794 22.819 36.758 1.00 55.28 93 VAL A O 1
ATOM 700 N N . VAL A 1 94 ? -32.269 20.919 37.849 1.00 56.19 94 VAL A N 1
ATOM 701 C CA . VAL A 1 94 ? -30.871 20.583 38.167 1.00 56.19 94 VAL A CA 1
ATOM 702 C C . VAL A 1 94 ? -30.062 20.350 36.889 1.00 56.19 94 VAL A C 1
ATOM 704 O O . VAL A 1 94 ? -28.970 20.898 36.756 1.00 56.19 94 VAL A O 1
ATOM 707 N N . LEU A 1 95 ? -30.613 19.623 35.910 1.00 57.22 95 LEU A N 1
ATOM 708 C CA . LEU A 1 95 ? -29.970 19.408 34.612 1.00 57.22 95 LEU A CA 1
ATOM 709 C C . LEU A 1 95 ? -29.834 20.726 33.826 1.00 57.22 95 LEU A C 1
ATOM 711 O O . LEU A 1 95 ? -28.781 20.992 33.254 1.00 57.22 95 LEU A O 1
ATOM 715 N N . GLY A 1 96 ? -30.855 21.590 33.848 1.00 55.66 96 GLY A N 1
ATOM 716 C CA . GLY A 1 96 ? -30.834 22.904 33.198 1.00 55.66 96 GLY A CA 1
ATOM 717 C C . GLY A 1 96 ? -29.826 23.880 33.815 1.00 55.66 96 GLY A C 1
ATOM 718 O O . GLY A 1 96 ? -29.115 24.571 33.085 1.00 55.66 96 GLY A O 1
ATOM 719 N N . VAL A 1 97 ? -29.705 23.899 35.146 1.00 48.59 97 VAL A N 1
ATOM 720 C CA . VAL A 1 97 ? -28.722 24.726 35.870 1.00 48.59 97 VAL A CA 1
ATOM 721 C C . VAL A 1 97 ? -27.296 24.225 35.621 1.00 48.59 97 VAL A C 1
ATOM 723 O O . VAL A 1 97 ? -26.398 25.043 35.410 1.00 48.59 97 VAL A O 1
ATOM 726 N N . LEU A 1 98 ? -27.089 22.903 35.554 1.00 50.75 98 LEU A N 1
ATOM 727 C CA . LEU A 1 98 ? -25.793 22.307 35.212 1.00 50.75 98 LEU A CA 1
ATOM 728 C C . LEU A 1 98 ? -25.357 22.674 33.779 1.00 50.75 98 LEU A C 1
ATOM 730 O O . LEU A 1 98 ? -24.192 22.994 33.547 1.00 50.75 98 LEU A O 1
ATOM 734 N N . ILE A 1 99 ? -26.300 22.698 32.828 1.00 52.00 99 ILE A N 1
ATOM 735 C CA . ILE A 1 99 ? -26.052 23.112 31.4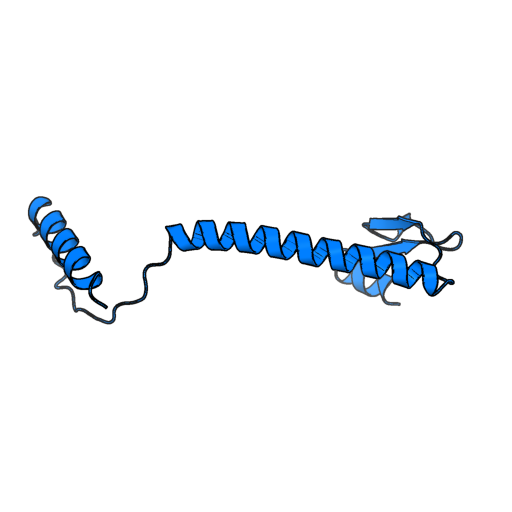35 1.00 52.00 99 ILE A CA 1
ATOM 736 C C . ILE A 1 99 ? -25.708 24.609 31.343 1.00 52.00 99 ILE A C 1
ATOM 738 O O . ILE A 1 99 ? -24.855 24.988 30.539 1.00 52.00 99 ILE A O 1
ATOM 742 N N . PHE A 1 100 ? -26.338 25.462 32.159 1.00 45.06 100 PHE A N 1
ATOM 743 C CA . PHE A 1 100 ? -26.114 26.912 32.128 1.00 45.06 100 PHE A CA 1
ATOM 744 C C . PHE A 1 100 ? -24.750 27.313 32.714 1.00 45.06 100 PHE A C 1
ATOM 746 O O . PHE A 1 100 ? -24.069 28.163 32.143 1.00 45.06 100 PHE A O 1
ATOM 753 N N . PHE A 1 101 ? -24.300 26.663 33.795 1.00 43.78 101 PHE A N 1
ATOM 754 C CA . PHE A 1 101 ? -22.969 26.911 34.371 1.00 43.78 101 PHE A CA 1
ATOM 755 C C . PHE A 1 101 ? -21.816 26.302 33.551 1.00 43.78 101 PHE A C 1
ATOM 757 O O . PHE A 1 101 ? -20.711 26.835 33.579 1.00 43.78 101 PHE A O 1
ATOM 764 N N . GLY A 1 102 ? -22.055 25.236 32.777 1.0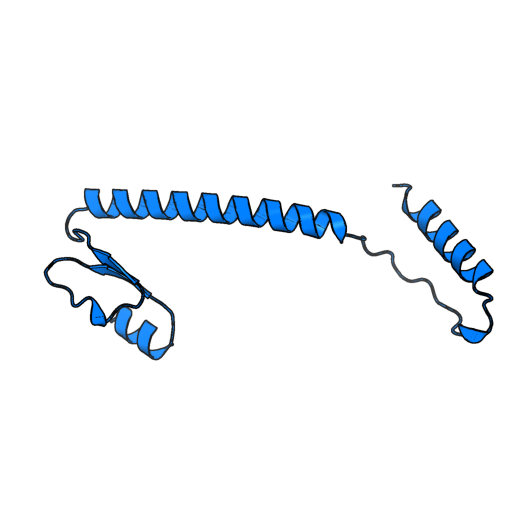0 45.84 102 GLY A N 1
ATOM 765 C CA . GLY A 1 102 ? -21.039 24.607 31.917 1.00 45.84 102 GLY A CA 1
ATOM 766 C C . GLY A 1 102 ? -20.751 25.327 30.590 1.00 45.84 102 GLY A C 1
ATOM 767 O O . GLY A 1 102 ? -19.884 24.890 29.840 1.00 45.84 102 GLY A O 1
ATOM 768 N N . LYS A 1 103 ? -21.473 26.412 30.270 1.00 44.56 103 LYS A N 1
ATOM 769 C CA . LYS A 1 103 ? -21.333 27.196 29.022 1.00 44.56 103 LYS A CA 1
ATOM 770 C C . LYS A 1 103 ? -20.508 28.483 29.184 1.00 44.56 103 LYS A C 1
ATOM 772 O O . LYS A 1 103 ? -20.542 29.334 28.300 1.00 44.56 103 LYS A O 1
ATOM 777 N N . GLY A 1 104 ? -19.779 28.630 30.290 1.00 48.47 104 GLY A N 1
ATOM 778 C CA . GLY A 1 104 ? -19.026 29.840 30.620 1.00 48.47 104 GLY A CA 1
ATOM 779 C C . GLY A 1 104 ? -17.548 29.608 30.917 1.00 48.47 104 GLY A C 1
ATOM 780 O O . GLY A 1 104 ? -17.126 29.952 32.014 1.00 48.47 104 GLY A O 1
ATOM 781 N N . VAL A 1 105 ? -16.801 29.040 29.964 1.00 39.34 105 VAL A N 1
ATOM 782 C CA . VAL A 1 105 ? -15.402 29.384 29.609 1.00 39.34 105 VAL A CA 1
ATOM 783 C C . VAL A 1 105 ? -15.051 28.768 28.262 1.00 39.34 105 VAL A C 1
ATOM 785 O O . VAL A 1 105 ? -15.276 27.549 28.100 1.00 39.34 105 VAL A O 1
#

pLDDT: mean 72.95, std 21.36, range [36.91, 96.44]

InterPro domains:
  IPR001865 Small ribosomal subunit protein uS2 [PF00318] (2-54)
  IPR001865 Small ribosomal subunit protein uS2 [PR00395] (5-16)
  IPR001865 Small ribosomal subunit protein uS2 [PR00395] (26-40)
  IPR005706 Small ribosomal subunit protein uS2, bacteria/mitochondria/plastid [PTHR12534] (2-61)
  IPR023591 Small ribosomal subunit protein uS2, flavodoxin-like domain superfamily [SSF52313] (2-62)

Radius of gyration: 27.88 Å; chains: 1; bounding box: 51×47×64 Å